Protein AF-A0A530LEP5-F1 (afdb_monomer)

Radius of gyration: 15.65 Å; Cα contacts (8 Å, |Δi|>4): 26; chains: 1; bounding box: 40×27×33 Å

Secondary structure (DSSP, 8-state):
-----HHHHHHHHHH-TT---------SSPPPP-----TT-HHHHHH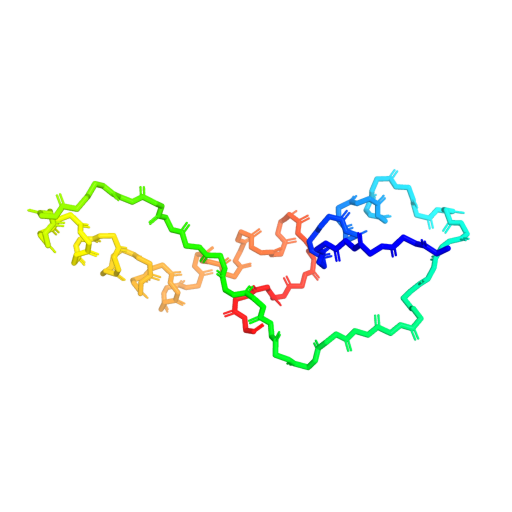HHHHHHHHHHTSHHHHHHHHHHSS----

pLDDT: mean 88.13, std 9.09, range [58.78, 98.19]

Solvent-accessible surface area (backbone atoms only — not comparable to full-atom values): 5041 Å² total; per-residue (Å²): 141,85,89,77,60,69,67,61,52,44,48,48,41,71,78,37,72,84,54,95,73,77,87,87,77,80,75,89,74,75,84,81,88,77,88,88,73,71,87,93,45,65,67,62,51,52,52,51,53,48,53,55,50,52,35,52,74,72,44,53,48,52,54,51,26,42,73,71,61,70,44,83,75,91,117

Mean predicted aligned error: 5.53 Å

Structure (mmCIF, N/CA/C/O backbone):
data_AF-A0A530LEP5-F1
#
_entry.id   AF-A0A530LEP5-F1
#
loop_
_atom_site.group_PDB
_atom_site.id
_atom_site.type_symbol
_atom_site.label_atom_id
_atom_site.label_alt_id
_atom_site.label_comp_id
_atom_site.label_asym_id
_ato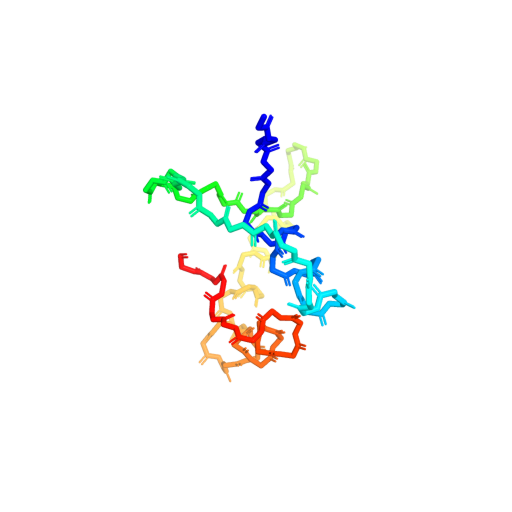m_site.label_entity_id
_atom_site.label_seq_id
_atom_site.pdbx_PDB_ins_code
_atom_site.Cartn_x
_atom_site.Cartn_y
_atom_site.Cartn_z
_atom_site.occupancy
_atom_site.B_iso_or_equiv
_atom_site.auth_seq_id
_atom_site.auth_comp_id
_atom_site.auth_asym_id
_atom_site.auth_atom_id
_atom_site.pdbx_PDB_model_num
ATOM 1 N N . ALA A 1 1 ? 21.418 13.722 -1.115 1.00 73.44 1 ALA A N 1
ATOM 2 C CA . ALA A 1 1 ? 20.618 12.483 -1.050 1.00 73.44 1 ALA A CA 1
ATOM 3 C C . ALA A 1 1 ? 19.166 12.869 -0.804 1.00 73.44 1 ALA A C 1
ATOM 5 O O . ALA A 1 1 ? 18.943 13.894 -0.171 1.00 73.44 1 ALA A O 1
ATOM 6 N N . THR A 1 2 ? 18.209 12.105 -1.323 1.00 84.31 2 THR A N 1
ATOM 7 C CA . THR A 1 2 ? 16.773 12.290 -1.061 1.00 84.31 2 THR A CA 1
ATOM 8 C C . THR A 1 2 ? 16.271 11.120 -0.226 1.00 84.31 2 THR A C 1
ATOM 10 O O . THR A 1 2 ? 16.710 9.995 -0.453 1.00 84.31 2 THR A O 1
ATOM 13 N N . ILE A 1 3 ? 15.353 11.382 0.699 1.00 85.44 3 ILE A N 1
ATOM 14 C CA . ILE A 1 3 ? 14.608 10.352 1.431 1.00 85.44 3 ILE A CA 1
ATOM 15 C C . ILE A 1 3 ? 13.208 10.318 0.824 1.00 85.44 3 ILE A C 1
ATOM 17 O O . ILE A 1 3 ? 12.629 11.377 0.579 1.00 85.44 3 ILE A O 1
ATOM 21 N N . ASN A 1 4 ? 12.705 9.129 0.510 1.00 86.38 4 ASN A N 1
ATOM 22 C CA . ASN A 1 4 ? 11.389 8.959 -0.089 1.00 86.38 4 ASN A CA 1
ATOM 23 C C . ASN A 1 4 ? 10.801 7.600 0.293 1.00 86.38 4 ASN A C 1
ATOM 25 O O . ASN A 1 4 ? 11.530 6.717 0.744 1.00 86.38 4 ASN A O 1
ATOM 29 N N . ASP A 1 5 ? 9.503 7.452 0.062 1.00 85.19 5 ASP A N 1
ATOM 30 C CA . ASP A 1 5 ? 8.825 6.171 0.155 1.00 85.19 5 ASP A CA 1
ATOM 31 C C . ASP A 1 5 ? 9.310 5.206 -0.945 1.00 85.19 5 ASP A C 1
ATOM 33 O O . ASP A 1 5 ? 9.643 5.610 -2.069 1.00 85.19 5 ASP A O 1
ATOM 37 N N . SER A 1 6 ? 9.331 3.913 -0.621 1.00 84.44 6 SER A N 1
ATOM 38 C CA . SER A 1 6 ? 9.818 2.873 -1.530 1.00 84.44 6 SER A CA 1
ATOM 39 C C . SER A 1 6 ? 8.963 2.774 -2.798 1.00 84.44 6 SER A C 1
ATOM 41 O O . SER A 1 6 ? 9.516 2.601 -3.885 1.00 84.44 6 SER A O 1
ATOM 43 N N . LEU A 1 7 ? 7.638 2.962 -2.710 1.00 83.81 7 LEU A N 1
ATOM 44 C CA . LEU A 1 7 ? 6.745 2.911 -3.877 1.00 83.81 7 LEU A CA 1
ATOM 45 C C . LEU A 1 7 ? 7.021 4.062 -4.838 1.00 83.81 7 LEU A C 1
ATOM 47 O O . LEU A 1 7 ? 7.050 3.859 -6.051 1.00 83.81 7 LEU A O 1
ATOM 51 N N . SER A 1 8 ? 7.291 5.252 -4.299 1.00 87.19 8 SER A N 1
ATOM 52 C CA . SER A 1 8 ? 7.647 6.424 -5.105 1.00 87.19 8 SER A CA 1
ATOM 53 C C . SER A 1 8 ? 8.933 6.192 -5.905 1.00 87.19 8 SER A C 1
ATOM 55 O O . SER A 1 8 ? 9.029 6.587 -7.068 1.00 87.19 8 SER A O 1
ATOM 57 N N . PHE A 1 9 ? 9.923 5.514 -5.315 1.00 88.12 9 PHE A N 1
ATOM 58 C CA . PHE A 1 9 ? 11.147 5.139 -6.026 1.00 88.12 9 PHE A CA 1
ATOM 59 C C . PHE A 1 9 ? 10.892 4.094 -7.123 1.00 88.12 9 PHE A C 1
ATOM 61 O O . PHE A 1 9 ? 11.412 4.235 -8.234 1.00 88.12 9 PHE A O 1
ATOM 68 N N . LEU A 1 10 ? 10.089 3.066 -6.833 1.00 85.44 10 LEU A N 1
ATOM 69 C CA . LEU A 1 10 ? 9.756 2.010 -7.794 1.00 85.44 10 LEU A CA 1
ATOM 70 C C . LEU A 1 10 ? 8.985 2.562 -8.996 1.00 85.44 10 LEU A C 1
ATOM 72 O O . LEU A 1 10 ? 9.350 2.276 -10.138 1.00 85.44 10 LEU A O 1
ATOM 76 N N . ASP A 1 11 ? 7.981 3.408 -8.757 1.00 87.56 11 ASP A N 1
ATOM 77 C CA . ASP A 1 11 ? 7.226 4.071 -9.823 1.00 87.56 11 ASP A CA 1
ATOM 78 C C . ASP A 1 11 ? 8.128 4.974 -10.680 1.00 87.56 11 ASP A C 1
ATOM 80 O O . ASP A 1 11 ? 8.096 4.916 -11.915 1.00 87.56 11 ASP A O 1
ATOM 84 N N . PHE A 1 12 ? 9.020 5.743 -10.043 1.00 90.06 12 PHE A N 1
ATOM 85 C CA . PHE A 1 12 ? 9.986 6.571 -10.759 1.00 90.06 12 PHE A CA 1
ATOM 86 C C . PHE A 1 12 ? 10.912 5.736 -11.651 1.00 90.06 12 PHE A C 1
ATOM 88 O O . PHE A 1 12 ? 11.103 6.073 -12.821 1.00 90.06 12 PHE A O 1
ATOM 95 N N . LYS A 1 13 ? 11.477 4.632 -11.142 1.00 88.31 13 LYS A N 1
ATOM 96 C CA . LYS A 1 13 ? 12.350 3.748 -11.932 1.00 88.31 13 LYS A CA 1
ATOM 97 C C . LYS A 1 13 ? 11.601 3.031 -13.050 1.00 88.31 13 LYS A C 1
ATOM 99 O O . LYS A 1 13 ? 12.191 2.852 -14.114 1.00 88.31 13 LYS A O 1
ATOM 104 N N . LYS A 1 14 ? 10.323 2.690 -12.858 1.00 87.25 14 LYS A N 1
ATOM 105 C CA . LYS A 1 14 ? 9.459 2.139 -13.914 1.00 87.25 14 LYS A CA 1
ATOM 106 C C . LYS A 1 14 ? 9.317 3.112 -15.087 1.00 87.25 14 LYS A C 1
ATOM 108 O O . LYS A 1 14 ? 9.434 2.703 -16.237 1.00 87.25 14 LYS A O 1
ATOM 113 N N . HIS A 1 15 ? 9.119 4.401 -14.806 1.00 89.88 15 HIS A N 1
ATOM 114 C CA . HIS A 1 15 ? 8.975 5.433 -15.838 1.00 89.88 15 HIS A CA 1
ATOM 115 C C . HIS A 1 15 ? 10.311 5.951 -16.392 1.00 89.88 15 HIS A C 1
ATOM 117 O O . HIS A 1 15 ? 10.361 6.440 -17.521 1.00 89.88 15 HIS A O 1
ATOM 123 N N . LYS A 1 16 ? 11.391 5.887 -15.604 1.00 93.06 16 LYS A N 1
ATOM 124 C CA . LYS A 1 16 ? 12.735 6.383 -15.941 1.00 93.06 16 LYS A CA 1
ATOM 125 C C . LYS A 1 16 ? 13.797 5.303 -15.671 1.00 93.06 16 LYS A C 1
ATOM 127 O O . LYS A 1 16 ? 14.618 5.463 -14.760 1.00 93.06 16 LYS A O 1
ATOM 132 N N . PRO A 1 17 ? 13.828 4.215 -16.463 1.00 90.38 17 PRO A N 1
ATOM 133 C CA . PRO A 1 17 ? 14.734 3.088 -16.227 1.0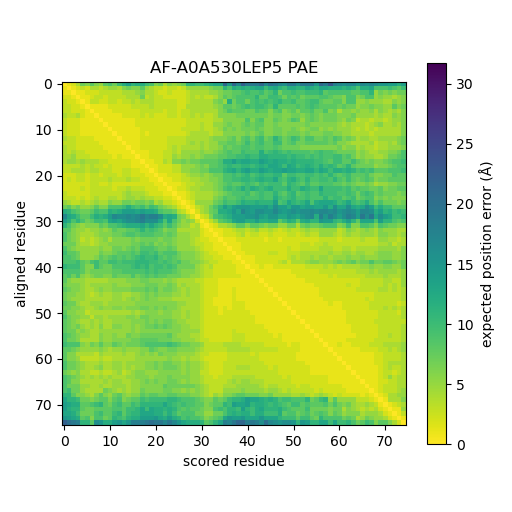0 90.38 17 PRO A CA 1
ATOM 134 C C . PRO A 1 17 ? 16.211 3.494 -16.287 1.00 90.38 17 PRO A C 1
ATOM 136 O O . PRO A 1 17 ? 17.001 3.025 -15.468 1.00 90.38 17 PRO A O 1
ATOM 139 N N . ASP A 1 18 ? 16.566 4.451 -17.144 1.00 94.69 18 ASP A N 1
ATOM 140 C CA . ASP A 1 18 ? 17.950 4.915 -17.329 1.00 94.69 18 ASP A CA 1
ATOM 141 C C . ASP A 1 18 ? 18.393 5.972 -16.306 1.00 94.69 18 ASP A C 1
ATOM 143 O O . ASP A 1 18 ? 19.525 6.456 -16.345 1.00 94.69 18 ASP A O 1
ATOM 147 N N . ALA A 1 19 ? 17.517 6.360 -15.370 1.00 92.69 19 ALA A N 1
ATOM 148 C CA . ALA A 1 19 ? 17.895 7.294 -14.320 1.00 92.69 19 ALA A CA 1
ATOM 149 C C . ALA A 1 19 ? 19.022 6.702 -13.460 1.00 92.69 19 ALA A C 1
ATOM 151 O O . ALA A 1 19 ? 18.875 5.624 -12.869 1.00 92.69 19 ALA A O 1
ATOM 152 N N . ASN A 1 20 ? 20.127 7.447 -13.361 1.00 93.19 20 ASN A N 1
ATOM 153 C CA . ASN A 1 20 ? 21.315 7.082 -12.591 1.00 93.19 20 ASN A CA 1
ATOM 154 C C . ASN A 1 20 ? 21.121 7.353 -11.089 1.00 93.19 20 ASN A C 1
ATOM 156 O O . ASN A 1 20 ? 21.816 8.160 -10.473 1.00 93.19 20 ASN A O 1
ATOM 160 N N . VAL A 1 21 ? 20.113 6.702 -10.515 1.00 91.19 21 VAL A N 1
ATOM 161 C CA . VAL A 1 21 ? 19.800 6.713 -9.087 1.00 91.19 21 VAL A CA 1
ATOM 162 C C . VAL A 1 21 ? 19.681 5.277 -8.594 1.00 91.19 21 VAL A C 1
ATOM 164 O O . VAL A 1 21 ? 19.224 4.392 -9.320 1.00 91.19 21 VAL A O 1
ATOM 167 N N . LYS A 1 22 ? 20.102 5.046 -7.351 1.00 89.06 22 LYS A N 1
ATOM 168 C CA . LYS A 1 22 ? 20.066 3.739 -6.692 1.00 89.06 22 LYS A CA 1
ATOM 169 C C . LYS A 1 22 ? 19.687 3.894 -5.226 1.00 89.06 22 LYS A C 1
ATOM 171 O O . LYS A 1 22 ? 19.931 4.946 -4.633 1.00 89.06 22 LYS A O 1
ATOM 176 N N . ILE A 1 23 ? 19.149 2.828 -4.649 1.00 89.56 23 ILE A N 1
ATOM 177 C CA . ILE A 1 23 ? 18.906 2.734 -3.211 1.00 89.56 23 ILE A CA 1
ATOM 178 C C . ILE A 1 23 ? 20.268 2.611 -2.518 1.00 89.56 23 ILE A C 1
ATOM 180 O O . ILE A 1 23 ? 21.057 1.726 -2.844 1.00 89.56 23 ILE A O 1
ATOM 184 N N . ALA A 1 24 ? 20.570 3.543 -1.614 1.00 91.19 24 ALA A N 1
ATOM 185 C CA . ALA A 1 24 ? 21.806 3.542 -0.825 1.00 91.19 24 ALA A CA 1
ATOM 186 C C . ALA A 1 24 ? 21.587 3.040 0.612 1.00 91.19 24 ALA A C 1
ATOM 188 O O . ALA A 1 24 ? 22.535 2.588 1.247 1.00 91.19 24 ALA A O 1
ATOM 189 N N . ALA A 1 25 ? 20.351 3.129 1.103 1.00 88.69 25 ALA A N 1
ATOM 190 C CA . ALA A 1 25 ? 19.888 2.614 2.383 1.00 88.69 25 ALA A CA 1
ATOM 191 C C . ALA A 1 25 ? 18.367 2.419 2.307 1.00 88.69 25 ALA A C 1
ATOM 193 O O . ALA A 1 25 ? 17.696 3.137 1.560 1.00 88.69 25 ALA A O 1
ATOM 194 N N . GLN A 1 26 ? 17.846 1.473 3.080 1.00 84.94 26 GLN A N 1
ATOM 195 C CA . GLN A 1 26 ? 16.419 1.223 3.261 1.00 84.94 26 GLN A CA 1
ATOM 196 C C . GLN A 1 26 ? 16.175 0.999 4.755 1.00 84.94 26 GLN A C 1
ATOM 198 O O . GLN A 1 26 ? 17.045 0.457 5.437 1.00 84.94 26 GLN A O 1
ATOM 203 N N . GLU A 1 27 ? 15.034 1.452 5.266 1.00 83.62 27 GLU A N 1
ATOM 204 C CA . GLU A 1 27 ? 14.620 1.085 6.617 1.00 83.62 27 GLU A CA 1
ATOM 205 C C . GLU A 1 27 ? 14.037 -0.333 6.611 1.00 83.62 27 GLU A C 1
ATOM 207 O O . GLU A 1 27 ? 13.293 -0.687 5.697 1.00 83.62 27 GLU A O 1
ATOM 212 N N . GLU A 1 28 ? 14.395 -1.153 7.599 1.00 72.69 28 GLU A N 1
ATOM 213 C CA . GLU A 1 28 ? 13.952 -2.552 7.656 1.00 72.69 28 GLU A CA 1
ATOM 214 C C . GLU A 1 28 ? 12.473 -2.694 8.033 1.00 72.69 28 GLU A C 1
ATOM 216 O O . GLU A 1 28 ? 11.834 -3.652 7.597 1.00 72.69 28 GLU A O 1
ATOM 221 N N . ASN A 1 29 ? 11.908 -1.756 8.804 1.00 70.38 29 ASN A N 1
ATOM 222 C CA . ASN A 1 29 ? 10.482 -1.780 9.112 1.00 70.38 29 ASN A CA 1
ATOM 223 C C . ASN A 1 29 ? 9.744 -0.948 8.070 1.00 70.38 29 ASN A C 1
ATOM 225 O O . ASN A 1 29 ? 9.864 0.269 8.028 1.00 70.38 29 ASN A O 1
ATOM 229 N N . ALA A 1 30 ? 8.975 -1.606 7.210 1.00 65.12 30 ALA A N 1
ATOM 230 C CA . ALA A 1 30 ? 8.144 -0.890 6.261 1.00 65.12 30 ALA A CA 1
ATOM 231 C C . ALA A 1 30 ? 7.058 -0.090 7.000 1.00 65.12 30 ALA A C 1
ATOM 233 O O . ALA A 1 30 ? 6.318 -0.631 7.829 1.00 65.12 30 ALA A O 1
ATOM 234 N N . ASP A 1 31 ? 6.924 1.187 6.649 1.00 69.56 31 ASP A N 1
ATOM 235 C CA . ASP A 1 31 ? 5.745 1.965 7.001 1.00 69.56 31 ASP A CA 1
ATOM 236 C C . ASP A 1 31 ? 4.523 1.388 6.270 1.00 69.56 31 ASP A C 1
ATOM 238 O O . ASP A 1 31 ? 4.471 1.311 5.039 1.00 69.56 31 ASP A O 1
ATOM 242 N N . TYR A 1 32 ? 3.505 0.979 7.029 1.00 77.44 32 TYR A N 1
ATOM 243 C CA . TYR A 1 32 ? 2.277 0.439 6.454 1.00 77.44 32 TYR A CA 1
ATOM 244 C C . TYR A 1 32 ? 1.368 1.561 5.948 1.00 77.44 32 TYR A C 1
ATOM 246 O O . TYR A 1 32 ? 0.951 2.444 6.700 1.00 77.44 32 TYR A O 1
ATOM 254 N N . SER A 1 33 ? 0.971 1.472 4.679 1.00 85.19 33 SER A N 1
ATOM 255 C CA . SER A 1 33 ? -0.098 2.309 4.132 1.00 85.19 33 SER A CA 1
ATOM 256 C C . SER A 1 33 ? -1.472 1.827 4.606 1.00 85.19 33 SER A C 1
ATOM 258 O O . SER A 1 33 ? -1.769 0.632 4.584 1.00 85.19 33 SER A O 1
ATOM 260 N N . GLY A 1 34 ? -2.339 2.765 4.995 1.00 89.56 34 GLY A N 1
ATOM 261 C CA . GLY A 1 34 ? -3.687 2.476 5.482 1.00 89.56 34 GLY A CA 1
ATOM 262 C C . GLY A 1 34 ? -4.746 3.402 4.890 1.00 89.56 34 GLY A C 1
ATOM 263 O O . GLY A 1 34 ? -4.466 4.538 4.509 1.00 89.56 34 GLY A O 1
ATOM 264 N N . VAL A 1 35 ? -5.988 2.919 4.834 1.00 93.38 35 VAL A N 1
ATOM 265 C CA . VAL A 1 35 ? -7.141 3.746 4.455 1.00 93.38 35 VAL A CA 1
ATOM 266 C C . VAL A 1 35 ? -7.527 4.623 5.643 1.00 93.38 35 VAL A C 1
ATOM 268 O O . VAL A 1 35 ? -7.857 4.121 6.717 1.00 93.38 35 VAL A O 1
ATOM 271 N N . ILE A 1 36 ? -7.495 5.942 5.458 1.00 94.25 36 ILE A N 1
ATOM 272 C CA . ILE A 1 36 ? -7.853 6.899 6.510 1.00 94.25 36 ILE A CA 1
ATOM 273 C C . ILE A 1 36 ? -9.378 6.965 6.636 1.00 94.25 36 ILE A C 1
ATOM 275 O O . ILE A 1 36 ? -10.083 7.241 5.666 1.00 94.25 36 ILE A O 1
ATOM 279 N N . VAL A 1 37 ? -9.883 6.766 7.854 1.00 95.44 37 VAL A N 1
ATOM 280 C CA . VAL A 1 37 ? -11.313 6.846 8.189 1.00 95.44 37 VAL A CA 1
ATOM 281 C C . VAL A 1 37 ? -11.570 7.873 9.293 1.00 95.44 37 VAL A C 1
ATOM 283 O O . VAL A 1 37 ? -10.666 8.241 10.049 1.00 95.44 37 VAL A O 1
ATOM 286 N N . ARG A 1 38 ? -12.819 8.338 9.423 1.00 96.69 38 ARG A N 1
ATOM 287 C CA . ARG A 1 38 ? -13.217 9.171 10.568 1.00 96.69 38 ARG A CA 1
ATOM 288 C C . ARG A 1 38 ? -13.144 8.368 11.866 1.00 96.69 38 ARG A C 1
ATOM 290 O O . ARG A 1 38 ? -13.458 7.182 11.907 1.00 96.69 38 ARG A O 1
ATOM 297 N N . LYS A 1 39 ? -12.787 9.050 12.956 1.00 95.25 39 LYS A N 1
ATOM 298 C CA . LYS A 1 39 ? -12.895 8.482 14.306 1.00 95.25 39 LYS A CA 1
ATOM 299 C C . LYS A 1 39 ? -14.359 8.161 14.627 1.00 95.25 39 LYS A C 1
ATOM 301 O O . LYS A 1 39 ? -15.245 8.918 14.244 1.00 95.25 39 LYS A O 1
ATOM 306 N N . GLY A 1 40 ? -14.581 7.082 15.378 1.00 96.94 40 GLY A N 1
ATOM 307 C CA . GLY A 1 40 ? -15.916 6.665 15.821 1.00 96.94 40 GLY A CA 1
ATOM 308 C C . GLY A 1 40 ? -16.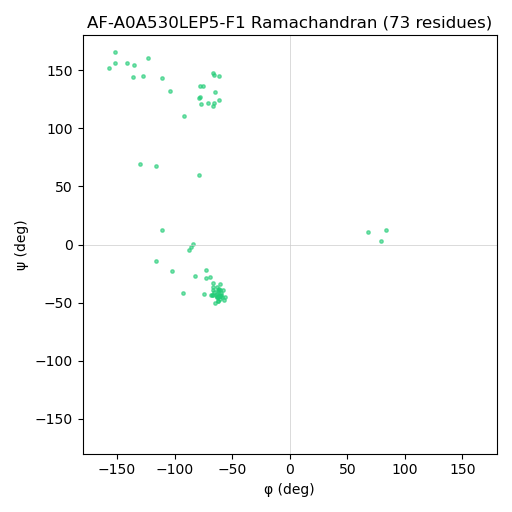706 5.832 14.809 1.00 96.94 40 GLY A C 1
ATOM 309 O O . GLY A 1 40 ? -17.893 5.629 15.026 1.00 96.94 40 GLY A O 1
ATOM 310 N N . ASP A 1 41 ? -16.065 5.337 13.746 1.00 96.88 41 ASP A N 1
ATOM 311 C CA . ASP A 1 41 ? -16.706 4.514 12.709 1.00 96.88 41 ASP A CA 1
ATOM 312 C C . ASP A 1 41 ? -16.115 3.084 12.657 1.00 96.88 41 ASP A C 1
ATOM 314 O O . ASP A 1 41 ? -15.388 2.727 11.725 1.00 96.88 41 ASP A O 1
ATOM 318 N N . PRO A 1 42 ? -16.329 2.260 13.705 1.00 96.62 42 PRO A N 1
ATOM 319 C CA . PRO A 1 42 ? -15.720 0.933 13.801 1.00 96.62 42 PRO A CA 1
ATOM 320 C C . PRO A 1 42 ? -16.281 -0.061 12.775 1.00 96.62 42 PRO A C 1
ATOM 322 O O . PRO A 1 42 ? -15.569 -0.978 12.367 1.00 96.62 42 PRO A O 1
ATOM 325 N N . GLU A 1 43 ? -17.529 0.118 12.338 1.00 97.44 43 GLU A N 1
ATOM 326 C CA . GLU A 1 43 ? -18.156 -0.750 11.337 1.00 97.44 43 GLU A CA 1
ATOM 327 C C . GLU A 1 43 ? -17.494 -0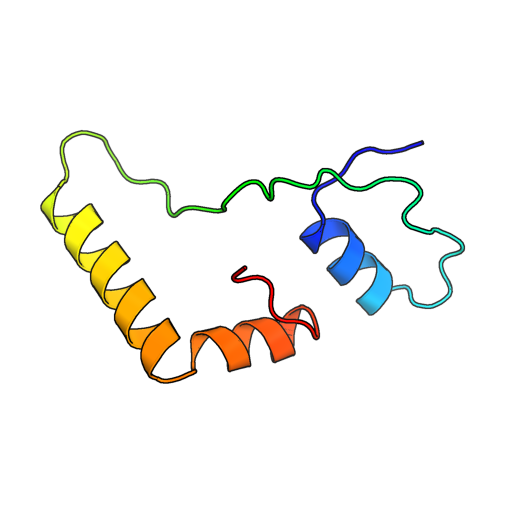.576 9.968 1.00 97.44 43 GLU A C 1
ATOM 329 O O . GLU A 1 43 ? -17.154 -1.570 9.322 1.00 97.44 43 GLU A O 1
ATOM 334 N N . LEU A 1 44 ? -17.209 0.667 9.559 1.00 97.06 44 LEU A N 1
ATOM 335 C CA . LEU A 1 44 ? -16.487 0.929 8.317 1.00 97.06 44 LEU A CA 1
ATOM 336 C C . LEU A 1 44 ? -15.047 0.403 8.371 1.00 97.06 44 LEU A C 1
ATOM 338 O O . LEU A 1 44 ? -14.581 -0.198 7.402 1.00 97.06 44 LEU A O 1
ATOM 342 N N . VAL A 1 45 ? -14.354 0.569 9.505 1.00 97.69 45 VAL A N 1
ATOM 343 C CA . VAL A 1 45 ? -13.013 -0.011 9.709 1.00 97.69 45 VAL A CA 1
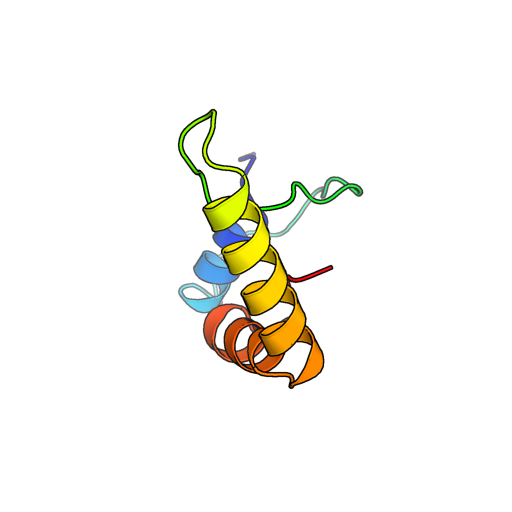ATOM 344 C C . VAL A 1 45 ? -13.048 -1.526 9.521 1.00 97.69 45 VAL A C 1
ATOM 346 O O . VAL A 1 45 ? -12.220 -2.079 8.796 1.00 97.69 45 VAL A O 1
ATOM 349 N N . ALA A 1 46 ? -14.013 -2.204 10.147 1.00 97.88 46 ALA A N 1
ATOM 350 C CA . ALA A 1 46 ? -14.151 -3.651 10.048 1.00 97.88 46 ALA A CA 1
ATOM 351 C C . ALA A 1 46 ? -14.452 -4.099 8.610 1.00 97.88 46 ALA A C 1
ATOM 353 O O . ALA A 1 46 ? -13.837 -5.050 8.126 1.00 97.88 46 ALA A O 1
ATOM 354 N N . ALA A 1 47 ? -15.342 -3.392 7.907 1.00 98.19 47 ALA A N 1
ATOM 355 C CA . ALA A 1 47 ? -15.684 -3.688 6.520 1.00 98.19 47 ALA A CA 1
ATOM 356 C C . ALA A 1 47 ? -14.481 -3.523 5.575 1.00 98.19 47 ALA A C 1
ATOM 358 O O . ALA A 1 47 ? -14.221 -4.408 4.758 1.00 98.19 47 ALA A O 1
ATOM 359 N N . ILE A 1 48 ? -13.710 -2.437 5.719 1.00 97.50 48 ILE A N 1
ATOM 360 C CA . ILE A 1 48 ? -12.493 -2.198 4.926 1.00 97.50 48 ILE A CA 1
ATOM 361 C C . ILE A 1 48 ? -11.455 -3.286 5.201 1.00 97.50 48 ILE A C 1
ATOM 363 O O . ILE A 1 48 ? -10.928 -3.881 4.264 1.00 97.50 48 ILE A O 1
ATOM 367 N N . ASN A 1 49 ? -11.186 -3.592 6.473 1.00 97.06 49 ASN A N 1
ATOM 368 C CA . ASN A 1 49 ? -10.206 -4.614 6.840 1.00 97.06 49 ASN A CA 1
ATOM 369 C C . ASN A 1 49 ? -10.605 -6.002 6.331 1.00 97.06 49 ASN A C 1
ATOM 371 O O . ASN A 1 49 ? -9.752 -6.744 5.847 1.00 97.06 49 ASN A O 1
ATOM 375 N N . LYS A 1 50 ? -11.899 -6.339 6.388 1.00 97.81 50 LYS A N 1
ATOM 376 C CA . LYS A 1 50 ? -12.422 -7.580 5.816 1.00 97.81 50 LYS A CA 1
ATOM 377 C C . LYS A 1 50 ? -12.223 -7.625 4.302 1.00 97.81 50 LYS A C 1
ATOM 379 O O . LYS A 1 50 ? -11.683 -8.606 3.808 1.00 97.81 50 LYS A O 1
ATOM 384 N N . ALA A 1 51 ? -12.584 -6.564 3.583 1.00 97.38 51 ALA A N 1
ATOM 385 C CA . ALA A 1 51 ? -12.382 -6.498 2.138 1.00 97.38 51 ALA A CA 1
ATOM 386 C C . ALA A 1 51 ? -10.896 -6.628 1.760 1.00 97.38 51 ALA A C 1
ATOM 388 O O . ALA A 1 51 ? -10.563 -7.370 0.841 1.00 97.38 51 ALA A O 1
ATOM 389 N N . LEU A 1 52 ? -9.995 -5.969 2.501 1.00 95.31 52 LEU A N 1
ATOM 390 C CA . LEU A 1 52 ? -8.546 -6.085 2.308 1.00 95.31 52 LEU A CA 1
ATOM 391 C C . LEU A 1 52 ? -8.035 -7.511 2.556 1.00 95.31 52 LEU A C 1
ATOM 393 O O . LEU A 1 52 ? -7.167 -7.980 1.823 1.00 95.31 52 LEU A O 1
ATOM 397 N N . ALA A 1 53 ? -8.556 -8.204 3.570 1.00 95.75 53 ALA A N 1
ATOM 398 C CA . ALA A 1 53 ? -8.213 -9.599 3.830 1.00 95.75 53 ALA A CA 1
ATOM 399 C C . ALA A 1 53 ? -8.718 -10.523 2.711 1.00 95.75 53 ALA A C 1
ATOM 401 O O . ALA A 1 53 ? -7.960 -11.365 2.231 1.00 95.75 53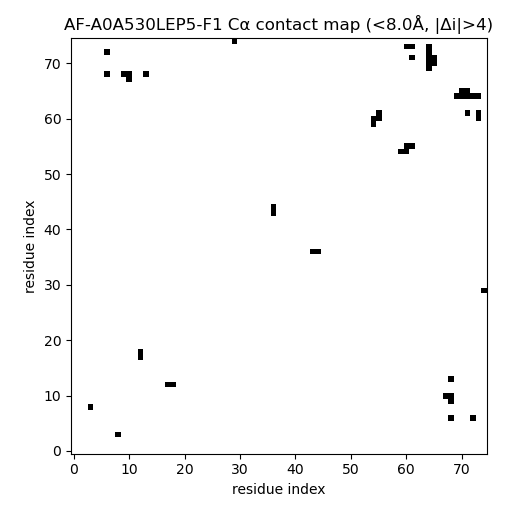 ALA A O 1
ATOM 402 N N . ASP A 1 54 ? -9.956 -10.318 2.254 1.00 97.62 54 ASP A N 1
ATOM 403 C CA . ASP A 1 54 ? -10.583 -11.123 1.206 1.00 97.62 54 ASP A CA 1
ATOM 404 C C . ASP A 1 54 ? -9.797 -10.994 -0.126 1.00 97.62 54 ASP A C 1
ATOM 406 O O . ASP A 1 54 ? -9.431 -12.013 -0.715 1.00 97.62 54 ASP A O 1
ATOM 410 N N . ILE A 1 55 ? -9.394 -9.779 -0.540 1.00 95.75 55 ILE A N 1
ATOM 411 C CA . ILE A 1 55 ? -8.592 -9.576 -1.773 1.00 95.75 55 ILE A CA 1
ATOM 412 C C . ILE A 1 55 ? -7.130 -10.034 -1.658 1.00 95.75 55 ILE A C 1
ATOM 414 O O . ILE A 1 55 ? -6.447 -10.241 -2.664 1.00 95.75 55 ILE A O 1
ATOM 418 N N . LYS A 1 56 ? -6.596 -10.133 -0.435 1.00 92.94 56 LYS A N 1
ATOM 419 C CA . LYS A 1 56 ? -5.279 -10.740 -0.205 1.00 92.94 56 LYS A CA 1
ATOM 420 C C . LYS A 1 56 ? -5.376 -12.257 -0.336 1.00 92.94 56 LYS A C 1
ATOM 422 O O . LYS A 1 56 ? -4.515 -12.860 -0.969 1.00 92.94 56 LYS A O 1
ATOM 427 N N . ALA A 1 57 ? -6.428 -12.858 0.219 1.00 95.50 57 ALA A N 1
ATOM 428 C CA . ALA A 1 57 ? -6.656 -14.298 0.174 1.00 95.50 57 ALA A CA 1
ATOM 429 C C . ALA A 1 57 ? -6.944 -14.812 -1.246 1.00 95.50 57 ALA A C 1
ATOM 431 O O . ALA A 1 57 ? -6.485 -15.895 -1.602 1.00 95.50 57 ALA A O 1
ATOM 432 N N . ASP A 1 58 ? -7.662 -14.041 -2.068 1.00 96.44 58 ASP A N 1
ATOM 433 C CA . ASP A 1 58 ? -7.995 -14.432 -3.446 1.00 96.44 58 ASP A CA 1
ATOM 434 C C . ASP A 1 58 ? -6.910 -14.076 -4.491 1.00 96.44 58 ASP A C 1
ATOM 436 O O . ASP A 1 58 ? -7.039 -14.401 -5.676 1.00 96.44 58 ASP A O 1
ATOM 440 N N . GLY A 1 59 ? -5.823 -13.424 -4.060 1.00 94.50 59 GLY A N 1
ATOM 441 C CA . GLY A 1 59 ? -4.693 -13.031 -4.904 1.00 94.50 59 GLY A CA 1
ATOM 442 C C . GLY A 1 59 ? -4.921 -11.775 -5.755 1.00 94.50 59 GLY A C 1
ATOM 443 O O . GLY A 1 59 ? -4.033 -11.384 -6.516 1.00 94.50 59 GLY A O 1
ATOM 444 N N . THR A 1 60 ? -6.068 -11.105 -5.639 1.00 95.50 60 THR A N 1
ATOM 445 C CA . THR A 1 60 ? -6.340 -9.834 -6.327 1.00 95.50 60 THR A CA 1
ATOM 446 C C . THR A 1 60 ? -5.347 -8.754 -5.910 1.00 95.50 60 THR A C 1
ATOM 448 O O . THR A 1 60 ? -4.861 -8.012 -6.763 1.00 95.50 60 THR A O 1
ATOM 451 N N . TYR A 1 61 ? -4.974 -8.703 -4.628 1.00 92.44 61 TYR A N 1
ATOM 452 C CA . TYR A 1 61 ? -3.970 -7.756 -4.140 1.00 92.44 61 TYR A CA 1
ATOM 453 C C . TYR A 1 61 ? -2.623 -7.937 -4.853 1.00 92.44 61 TYR A C 1
ATOM 455 O O . TYR A 1 61 ? -2.035 -6.961 -5.314 1.00 92.44 61 TYR A O 1
ATOM 463 N N . GLN A 1 62 ? -2.161 -9.183 -5.006 1.00 90.25 62 GLN A N 1
ATOM 464 C CA . GLN A 1 62 ? -0.905 -9.481 -5.699 1.00 90.25 62 GLN A CA 1
ATOM 465 C C . GLN A 1 62 ? -0.950 -9.009 -7.157 1.00 90.25 62 GLN A C 1
ATOM 467 O O . GLN A 1 62 ? -0.029 -8.343 -7.615 1.00 90.25 62 GLN A O 1
ATOM 472 N N . LYS A 1 63 ? -2.056 -9.266 -7.870 1.00 92.25 63 LYS A N 1
ATOM 473 C CA . LYS A 1 63 ? -2.229 -8.807 -9.260 1.00 92.25 63 LYS A CA 1
ATOM 474 C C . LYS A 1 63 ? -2.121 -7.286 -9.388 1.00 92.25 63 LYS A C 1
ATOM 476 O O . LYS A 1 63 ? -1.545 -6.789 -10.357 1.00 92.25 63 LYS A O 1
ATOM 481 N N . ILE A 1 64 ? -2.671 -6.544 -8.424 1.00 90.50 64 ILE A N 1
ATOM 482 C CA . ILE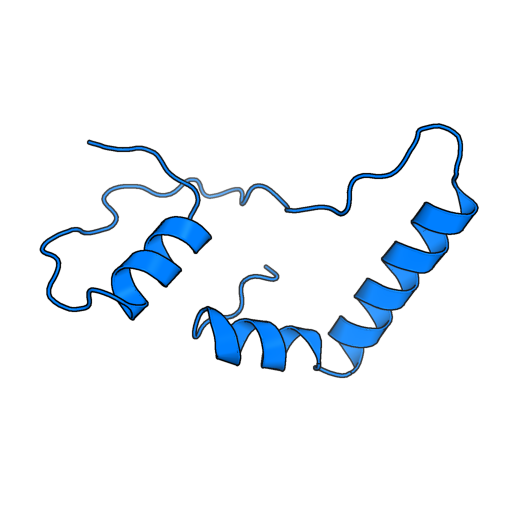 A 1 64 ? -2.546 -5.081 -8.368 1.00 90.50 64 ILE A CA 1
ATOM 483 C C . ILE A 1 64 ? -1.078 -4.698 -8.139 1.00 90.50 64 ILE A C 1
ATOM 485 O O . ILE A 1 64 ? -0.539 -3.896 -8.903 1.00 90.50 64 ILE A O 1
ATOM 489 N N . ALA A 1 65 ? -0.417 -5.296 -7.144 1.00 87.31 65 ALA A N 1
ATOM 490 C CA . ALA A 1 65 ? 0.989 -5.030 -6.837 1.00 87.31 65 ALA A CA 1
ATOM 491 C C . ALA A 1 65 ? 1.903 -5.264 -8.055 1.00 87.31 65 ALA A C 1
ATOM 493 O O . ALA A 1 65 ? 2.693 -4.390 -8.413 1.00 87.31 65 ALA A O 1
ATOM 494 N N . ASP A 1 66 ? 1.713 -6.374 -8.768 1.00 87.25 66 ASP A N 1
ATOM 495 C CA . ASP A 1 66 ? 2.474 -6.706 -9.976 1.00 87.25 66 ASP A CA 1
ATOM 496 C C . ASP A 1 66 ? 2.226 -5.696 -11.106 1.00 87.25 66 ASP A C 1
ATOM 498 O O . ASP A 1 66 ? 3.167 -5.238 -11.756 1.00 87.25 66 ASP A O 1
ATOM 502 N N . THR A 1 67 ? 0.967 -5.295 -11.316 1.00 87.44 67 THR A N 1
ATOM 503 C CA . THR A 1 67 ? 0.580 -4.348 -1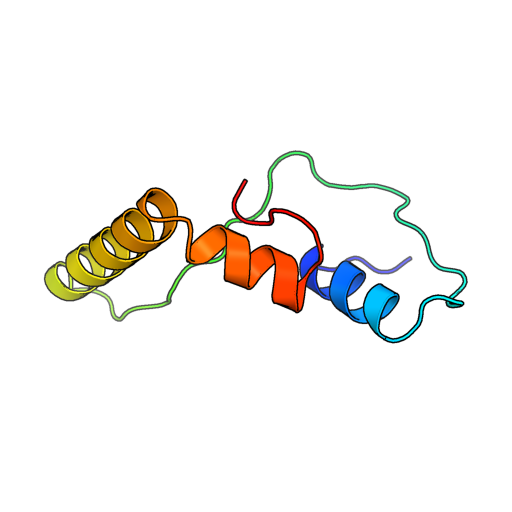2.378 1.00 87.44 67 THR A CA 1
ATOM 504 C C . THR A 1 67 ? 1.263 -2.992 -12.202 1.00 87.44 67 THR A C 1
ATOM 506 O O . THR A 1 67 ? 1.760 -2.394 -13.167 1.00 87.44 67 THR A O 1
ATOM 509 N N . TYR A 1 68 ? 1.294 -2.485 -10.969 1.00 83.06 68 TYR A N 1
ATOM 510 C CA . TYR A 1 68 ? 1.775 -1.134 -10.693 1.00 83.06 68 TYR A CA 1
ATOM 511 C C . TYR A 1 68 ? 3.259 -1.095 -10.333 1.00 83.06 68 TYR A C 1
ATOM 513 O O . TYR A 1 68 ? 3.971 -0.264 -10.896 1.00 83.06 68 TYR A O 1
ATOM 521 N N . PHE A 1 69 ? 3.750 -2.027 -9.519 1.00 80.88 69 PHE A N 1
ATOM 522 C CA . PHE A 1 69 ? 5.088 -1.955 -8.925 1.00 80.88 69 PHE A CA 1
ATOM 523 C C . PHE A 1 69 ? 6.036 -3.076 -9.365 1.00 80.88 69 PHE A C 1
ATOM 525 O O . PHE A 1 69 ? 7.240 -2.950 -9.165 1.00 80.88 69 PHE A O 1
ATOM 532 N N . GLY A 1 70 ? 5.530 -4.147 -9.989 1.00 75.75 70 GLY A N 1
ATOM 533 C CA . GLY A 1 70 ? 6.353 -5.274 -10.450 1.00 75.75 70 GLY A CA 1
ATOM 534 C C . GLY A 1 70 ? 6.965 -6.117 -9.324 1.00 75.75 70 GLY A C 1
ATOM 535 O O . GLY A 1 70 ? 7.835 -6.944 -9.586 1.00 75.75 70 GLY A O 1
ATOM 536 N N . GLN A 1 71 ? 6.529 -5.899 -8.084 1.00 72.44 71 GLN A N 1
ATOM 537 C CA . GLN A 1 71 ? 6.917 -6.658 -6.902 1.00 72.44 71 GLN A CA 1
ATOM 538 C C . GLN A 1 71 ? 5.778 -6.635 -5.879 1.00 72.44 71 GLN A C 1
ATOM 540 O O . GLN A 1 71 ? 4.951 -5.720 -5.885 1.00 72.44 71 GLN A O 1
ATOM 545 N N . ASP A 1 72 ? 5.746 -7.629 -4.990 1.00 71.44 72 ASP A N 1
ATOM 546 C CA . ASP A 1 72 ? 4.823 -7.635 -3.855 1.00 71.44 72 ASP A CA 1
ATOM 547 C C . ASP A 1 72 ? 5.193 -6.502 -2.888 1.00 71.44 72 ASP A C 1
ATOM 549 O O . ASP A 1 72 ? 6.302 -6.457 -2.360 1.00 71.44 72 ASP A O 1
ATOM 553 N N . VAL A 1 73 ? 4.255 -5.580 -2.689 1.00 72.06 73 VAL A N 1
ATOM 554 C CA . VAL A 1 73 ? 4.381 -4.425 -1.786 1.00 72.06 73 VAL A CA 1
ATOM 555 C C . VAL A 1 73 ? 3.459 -4.550 -0.569 1.00 72.06 73 VAL A C 1
ATOM 557 O O . VAL A 1 73 ? 3.215 -3.580 0.140 1.00 72.06 73 VAL A O 1
ATOM 560 N N . SER A 1 74 ? 2.885 -5.739 -0.355 1.00 66.25 74 SER A N 1
ATOM 561 C CA . SER A 1 74 ? 1.970 -6.032 0.754 1.00 66.25 74 SER A CA 1
ATOM 562 C C . SER A 1 74 ? 2.665 -6.480 2.042 1.00 66.25 74 SER A C 1
ATOM 564 O O . SER A 1 74 ? 1.967 -6.706 3.039 1.00 66.25 74 SER A O 1
ATOM 566 N N . LYS A 1 75 ? 3.991 -6.654 1.988 1.00 58.78 75 LYS A N 1
ATOM 567 C CA . LYS A 1 75 ? 4.848 -7.248 3.015 1.00 58.78 75 LYS A CA 1
ATOM 568 C C . LYS A 1 75 ? 5.887 -6.263 3.522 1.00 58.78 75 LYS A C 1
ATOM 570 O O . LYS A 1 75 ? 6.424 -5.513 2.679 1.00 58.78 75 LYS A O 1
#

Foldseek 3Di:
DDDDAPLVVLQCCVVVVPPPDDDPDDDPDHDDDDDDDDPPCVVVVVVVVVVVVVCVVVCVQVVVCCVRRVDDPPD

Sequence (75 aa):
ATINDSLSFLDFKKHKPDANVKIAAQEENADYSGVIVRKGDPELVAAINKALADIKADGTYQKIADTYFGQDVSK